Protein AF-A0A742RM87-F1 (afdb_monomer_lite)

pLDDT: mean 97.1, std 2.83, range [83.25, 98.75]

Secondary structure (DSSP, 8-state):
--------EES-EE-TT-EEPSS-BEES-EE-TT-EE-TT-B-

Structure (mmCIF, N/CA/C/O backbone):
data_AF-A0A742RM87-F1
#
_entry.id   AF-A0A742RM87-F1
#
loop_
_atom_site.group_PDB
_atom_site.id
_atom_site.type_symbol
_atom_site.label_atom_id
_atom_site.label_alt_id
_atom_site.label_comp_id
_atom_site.label_asym_id
_atom_site.label_entity_id
_atom_site.label_seq_id
_atom_site.pdbx_PDB_ins_code
_atom_site.Cartn_x
_atom_site.Cartn_y
_atom_site.Cartn_z
_atom_site.occupancy
_atom_site.B_iso_or_equiv
_atom_site.auth_seq_id
_atom_site.auth_comp_id
_atom_site.auth_asym_id
_atom_site.auth_atom_id
_atom_site.pdbx_PDB_model_num
ATOM 1 N N . MET A 1 1 ? 12.837 -8.225 -22.895 1.00 83.25 1 MET A N 1
ATOM 2 C CA . MET A 1 1 ? 12.519 -6.782 -22.809 1.00 83.25 1 MET A CA 1
ATOM 3 C C . MET A 1 1 ? 12.095 -6.500 -21.377 1.00 83.25 1 MET A C 1
ATOM 5 O O . MET A 1 1 ? 11.173 -7.157 -20.911 1.00 83.25 1 MET A O 1
ATOM 9 N N . VAL A 1 2 ? 12.804 -5.631 -20.659 1.00 92.50 2 VAL A N 1
ATOM 10 C CA . VAL A 1 2 ? 12.501 -5.322 -19.250 1.00 92.50 2 VAL A CA 1
ATOM 11 C C . VAL A 1 2 ? 11.340 -4.328 -19.197 1.00 92.50 2 VAL A C 1
ATOM 13 O O . VAL A 1 2 ? 11.330 -3.365 -19.961 1.00 92.50 2 VAL A O 1
ATOM 16 N N . ARG A 1 3 ? 10.359 -4.563 -18.319 1.00 91.94 3 ARG A N 1
ATOM 17 C CA . ARG A 1 3 ? 9.276 -3.613 -18.035 1.00 91.94 3 ARG A CA 1
ATOM 18 C C . ARG A 1 3 ? 9.467 -3.070 -16.627 1.00 91.94 3 ARG A C 1
ATOM 20 O O . ARG A 1 3 ? 9.486 -3.844 -15.679 1.00 91.94 3 ARG A O 1
ATOM 27 N N . ILE A 1 4 ? 9.607 -1.755 -16.519 1.00 93.69 4 ILE A N 1
ATOM 28 C CA . ILE A 1 4 ? 9.751 -1.046 -15.247 1.00 93.69 4 ILE A CA 1
ATOM 29 C C . ILE A 1 4 ? 8.395 -0.436 -14.900 1.00 93.69 4 ILE A C 1
ATOM 31 O O . ILE A 1 4 ? 7.743 0.151 -15.765 1.00 93.69 4 ILE A O 1
ATOM 35 N N . ARG A 1 5 ? 7.968 -0.586 -13.646 1.00 91.50 5 ARG A N 1
ATOM 36 C CA . ARG A 1 5 ? 6.788 0.079 -13.086 1.00 91.50 5 ARG A CA 1
ATOM 37 C C . ARG A 1 5 ? 7.218 0.891 -11.873 1.00 91.50 5 ARG A C 1
ATOM 39 O O . ARG A 1 5 ? 8.125 0.482 -11.156 1.00 91.50 5 ARG A O 1
ATOM 46 N N . GLN A 1 6 ? 6.590 2.046 -11.690 1.00 95.56 6 GLN A N 1
ATOM 47 C CA . GLN A 1 6 ? 6.734 2.820 -10.462 1.00 95.56 6 GLN A CA 1
ATOM 48 C C . GLN A 1 6 ? 5.892 2.174 -9.365 1.00 95.56 6 GLN A C 1
ATOM 50 O O . GLN A 1 6 ? 4.824 1.629 -9.661 1.00 95.56 6 GLN A O 1
ATOM 55 N N . SER A 1 7 ? 6.374 2.243 -8.125 1.00 96.94 7 SER A N 1
ATOM 56 C CA . SER A 1 7 ? 5.583 1.842 -6.966 1.00 96.94 7 SER A CA 1
ATOM 57 C C . SER A 1 7 ? 4.337 2.711 -6.865 1.00 96.94 7 SER A C 1
ATOM 59 O O . SER A 1 7 ? 4.400 3.912 -7.140 1.00 96.94 7 SER A O 1
ATOM 61 N N . ALA A 1 8 ? 3.208 2.111 -6.509 1.00 97.38 8 ALA A N 1
ATOM 62 C CA . ALA A 1 8 ? 1.945 2.824 -6.444 1.00 97.38 8 ALA A CA 1
ATOM 63 C C . ALA A 1 8 ? 0.986 2.177 -5.448 1.00 97.38 8 ALA A C 1
ATOM 65 O O . ALA A 1 8 ? 0.932 0.955 -5.311 1.00 97.38 8 ALA A O 1
ATOM 66 N N . VAL A 1 9 ? 0.169 3.027 -4.835 1.00 97.88 9 VAL A N 1
ATOM 67 C CA . VAL A 1 9 ? -1.072 2.644 -4.165 1.00 97.88 9 VAL A CA 1
ATOM 68 C C . VAL A 1 9 ? -2.197 2.929 -5.155 1.00 97.88 9 VAL A C 1
ATOM 70 O O . VAL A 1 9 ? -2.421 4.085 -5.521 1.00 97.88 9 VAL A O 1
ATOM 73 N N . HIS A 1 10 ? -2.867 1.894 -5.654 1.00 97.69 10 HIS A N 1
ATOM 74 C CA . HIS A 1 10 ? -3.878 2.035 -6.699 1.00 97.69 10 HIS A CA 1
ATOM 75 C C . HIS A 1 10 ? -5.149 1.259 -6.365 1.00 97.69 10 HIS A C 1
ATOM 77 O O . HIS A 1 10 ? -5.110 0.060 -6.107 1.00 97.69 10 HIS A O 1
ATOM 83 N N . ASN A 1 11 ? -6.283 1.964 -6.413 1.00 98.19 11 ASN A N 1
ATOM 84 C CA . ASN A 1 11 ? -7.605 1.416 -6.107 1.00 98.19 11 ASN A CA 1
ATOM 85 C C . ASN A 1 11 ? -7.672 0.737 -4.723 1.00 98.19 11 ASN A C 1
ATOM 87 O O . ASN A 1 11 ? -8.155 -0.382 -4.571 1.00 98.19 11 ASN A O 1
ATOM 91 N N . VAL A 1 12 ? -7.158 1.432 -3.706 1.00 98.19 12 VAL A N 1
ATOM 92 C CA . VAL A 1 12 ? -7.136 0.954 -2.320 1.00 98.19 12 VAL A CA 1
ATOM 93 C C . VAL A 1 12 ? -8.137 1.749 -1.497 1.00 98.19 12 VAL A C 1
ATOM 95 O O . V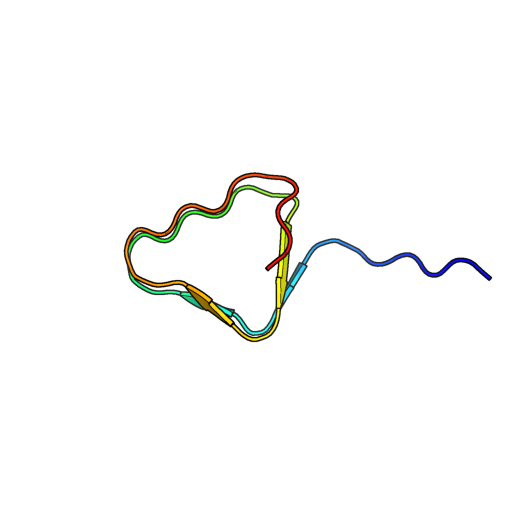AL A 1 12 ? -8.118 2.978 -1.507 1.00 98.19 12 VAL A O 1
ATOM 98 N N . THR A 1 13 ? -9.007 1.051 -0.769 1.00 98.50 13 THR A N 1
ATOM 99 C CA . THR A 1 13 ? -9.889 1.679 0.225 1.00 98.50 13 THR A CA 1
ATOM 100 C C . THR A 1 13 ? -9.269 1.553 1.609 1.00 98.50 13 THR A C 1
ATOM 102 O O . THR A 1 13 ? -8.946 0.445 2.032 1.00 98.50 13 THR A O 1
ATOM 105 N N . CYS A 1 14 ? -9.154 2.657 2.340 1.00 98.50 14 CYS A N 1
ATOM 106 C CA . CYS A 1 14 ? -8.618 2.662 3.699 1.00 98.50 14 CYS A CA 1
ATOM 107 C C . CYS A 1 14 ? -9.733 2.836 4.735 1.00 98.50 14 CYS A C 1
ATOM 109 O O . CYS A 1 14 ? -10.681 3.592 4.515 1.00 98.50 14 CYS A O 1
ATOM 111 N N . GLY A 1 15 ? -9.610 2.122 5.852 1.00 98.44 15 GLY A N 1
ATOM 112 C CA . GLY A 1 15 ? -10.295 2.434 7.100 1.00 98.44 15 GLY A CA 1
ATOM 113 C C . GLY A 1 15 ? -9.666 3.635 7.810 1.00 98.44 15 GLY A C 1
ATOM 114 O O . GLY A 1 15 ? -8.789 4.316 7.272 1.00 98.44 15 GLY A O 1
ATOM 115 N N . GLU A 1 16 ? -10.105 3.886 9.036 1.00 98.56 16 GLU A N 1
ATOM 116 C CA . GLU A 1 16 ? -9.607 4.999 9.845 1.00 98.56 16 GLU A CA 1
ATOM 117 C C . GLU A 1 16 ? -8.168 4.745 10.326 1.00 98.56 16 GLU A C 1
ATOM 119 O O . GLU A 1 16 ? -7.790 3.615 10.641 1.00 98.56 16 GLU A O 1
ATOM 124 N N . ASN A 1 17 ? -7.359 5.805 10.423 1.00 98.62 17 ASN A N 1
ATOM 125 C CA . ASN A 1 17 ? -5.979 5.767 10.938 1.00 98.62 17 ASN A CA 1
ATOM 126 C C . ASN A 1 17 ? -5.035 4.773 10.230 1.00 98.62 17 ASN A C 1
ATOM 128 O O . ASN A 1 17 ? -4.119 4.232 10.853 1.00 98.62 17 ASN A O 1
ATOM 132 N N . VAL A 1 18 ? -5.235 4.525 8.933 1.00 98.69 18 VAL A N 1
ATOM 133 C CA . VAL A 1 18 ? -4.276 3.755 8.130 1.00 98.69 18 VAL A CA 1
ATOM 134 C C . VAL A 1 18 ? -3.008 4.576 7.902 1.00 98.69 18 VAL A C 1
ATOM 136 O O . VAL A 1 18 ? -3.075 5.741 7.510 1.00 98.69 18 VAL A O 1
ATOM 139 N N . VAL A 1 19 ? -1.847 3.953 8.102 1.00 98.62 19 VAL A N 1
ATOM 140 C CA . VAL A 1 19 ? -0.543 4.572 7.842 1.00 98.62 19 VAL A CA 1
ATOM 141 C C . VAL A 1 19 ? 0.230 3.735 6.834 1.00 98.62 19 VAL A C 1
ATOM 143 O O . VAL A 1 19 ? 0.456 2.545 7.045 1.00 98.62 19 VAL A O 1
ATOM 146 N N . ILE A 1 20 ? 0.656 4.370 5.745 1.00 98.31 20 ILE A N 1
ATOM 147 C CA . ILE A 1 20 ? 1.439 3.750 4.675 1.00 98.31 20 ILE A CA 1
ATOM 148 C C . ILE A 1 20 ? 2.752 4.521 4.539 1.00 98.31 20 ILE A C 1
ATOM 150 O O . ILE A 1 20 ? 2.742 5.737 4.352 1.00 98.31 20 ILE A O 1
ATOM 154 N N . TYR A 1 21 ? 3.875 3.811 4.620 1.00 98.19 21 TYR A N 1
ATOM 155 C CA . TYR A 1 21 ? 5.206 4.362 4.376 1.00 98.19 21 TYR A CA 1
ATOM 156 C C . TYR A 1 21 ? 5.717 3.931 3.009 1.00 98.19 21 TYR A C 1
ATOM 158 O O . TYR A 1 21 ? 5.850 2.743 2.746 1.00 98.19 21 TYR A O 1
ATOM 166 N N . GLU A 1 22 ? 6.043 4.895 2.153 1.00 96.94 22 GLU A N 1
ATOM 167 C CA . GLU A 1 22 ? 6.585 4.631 0.819 1.00 96.94 22 GLU A CA 1
ATOM 168 C C . GLU A 1 22 ? 8.049 4.133 0.846 1.00 96.94 22 GLU A C 1
ATOM 170 O O . GLU A 1 22 ? 8.795 4.459 1.775 1.00 96.94 22 GLU A O 1
ATOM 175 N N . PRO A 1 23 ? 8.499 3.390 -0.190 1.00 97.25 23 PRO A N 1
ATOM 176 C CA . PRO A 1 23 ? 7.729 2.952 -1.364 1.00 97.25 23 PRO A CA 1
ATOM 177 C C . PRO A 1 23 ? 6.920 1.674 -1.092 1.00 97.25 23 PRO A C 1
ATOM 179 O O . PRO A 1 23 ? 7.420 0.774 -0.429 1.00 97.25 23 PRO A O 1
ATOM 182 N N . VAL A 1 24 ? 5.706 1.555 -1.639 1.00 98.38 24 VAL A N 1
ATOM 183 C CA . VAL A 1 24 ? 4.854 0.348 -1.527 1.00 98.38 24 VAL A CA 1
ATOM 184 C C . VAL A 1 24 ? 4.111 0.050 -2.828 1.00 98.38 24 VAL A C 1
ATOM 186 O O . VAL A 1 24 ? 3.873 0.947 -3.639 1.00 98.38 24 VAL A O 1
ATOM 189 N N . ASN A 1 25 ? 3.715 -1.208 -2.994 1.00 98.25 25 ASN A N 1
ATOM 190 C CA . ASN A 1 25 ? 2.917 -1.702 -4.112 1.00 98.25 25 ASN A CA 1
ATOM 191 C C . ASN A 1 25 ? 1.587 -2.239 -3.566 1.00 98.25 25 ASN A C 1
ATOM 193 O O . ASN A 1 25 ? 1.545 -3.364 -3.089 1.00 98.25 25 ASN A O 1
ATOM 197 N N . ILE A 1 26 ? 0.516 -1.445 -3.571 1.00 98.31 26 ILE A N 1
ATOM 198 C CA . ILE A 1 26 ? -0.770 -1.865 -2.987 1.00 98.31 26 ILE A CA 1
ATOM 199 C C . ILE A 1 26 ? -1.864 -1.723 -4.037 1.00 98.31 26 ILE A C 1
ATOM 201 O O . ILE A 1 26 ? -2.087 -0.615 -4.536 1.00 98.31 26 ILE A O 1
ATOM 205 N 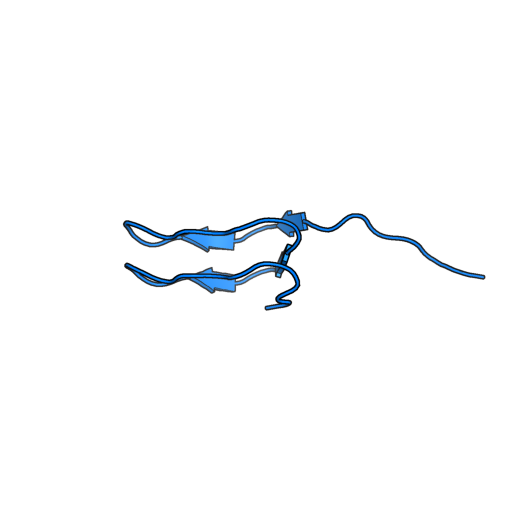N . TYR A 1 27 ? -2.542 -2.823 -4.364 1.00 98.00 27 TYR A N 1
ATOM 206 C CA . TYR A 1 27 ? -3.472 -2.872 -5.491 1.00 98.00 27 TYR A CA 1
ATOM 207 C C . TYR A 1 27 ? -4.807 -3.524 -5.124 1.00 98.00 27 TYR A C 1
ATOM 209 O O . TYR A 1 27 ? -4.842 -4.583 -4.509 1.00 98.00 27 TYR A O 1
ATOM 217 N N . ASP A 1 28 ? -5.910 -2.908 -5.558 1.00 98.25 28 ASP A N 1
ATOM 218 C CA . ASP A 1 28 ? -7.246 -3.525 -5.604 1.00 98.25 28 ASP A CA 1
ATOM 219 C C . ASP A 1 28 ? -7.704 -4.181 -4.281 1.00 98.25 28 ASP A C 1
ATOM 221 O O . ASP A 1 28 ? -8.297 -5.264 -4.269 1.00 98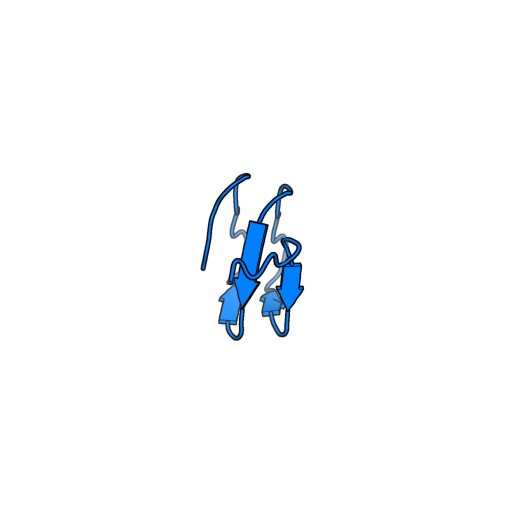.25 28 ASP A O 1
ATOM 225 N N . CYS A 1 29 ? -7.441 -3.523 -3.146 1.00 98.00 29 CYS A N 1
ATOM 226 C CA . CYS A 1 29 ? -7.703 -4.082 -1.818 1.00 98.00 29 CYS A CA 1
ATOM 227 C C . CYS A 1 29 ? -8.341 -3.083 -0.834 1.00 98.00 29 CYS A C 1
ATOM 229 O O . CYS A 1 29 ? -8.497 -1.887 -1.102 1.00 98.00 29 CYS A O 1
ATOM 231 N N . ARG A 1 30 ? -8.740 -3.592 0.341 1.00 98.50 30 ARG A N 1
ATOM 232 C CA . ARG A 1 30 ? -9.214 -2.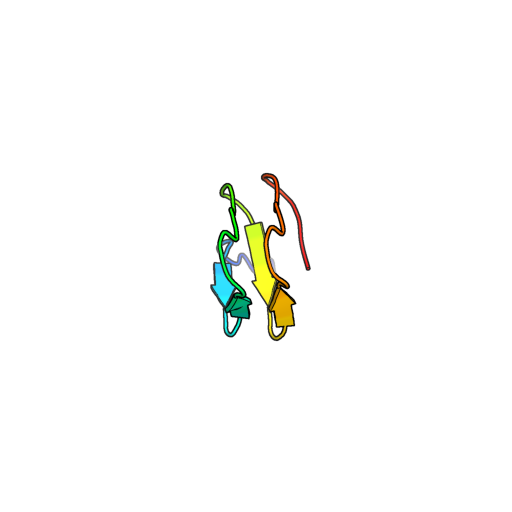783 1.471 1.00 98.50 30 ARG A CA 1
ATOM 233 C C . ARG A 1 30 ? -8.294 -2.972 2.673 1.00 98.50 30 ARG A C 1
ATOM 235 O O . ARG A 1 30 ? -8.171 -4.085 3.177 1.00 98.50 30 ARG A O 1
ATOM 242 N N . LEU A 1 31 ? -7.731 -1.876 3.174 1.00 98.56 31 LEU A N 1
ATOM 243 C CA . LEU A 1 31 ? -7.019 -1.830 4.451 1.00 98.56 31 LEU A CA 1
ATOM 244 C C . LEU A 1 31 ? -8.016 -1.482 5.564 1.00 98.56 31 LEU A C 1
ATOM 246 O O . LEU A 1 31 ? -8.773 -0.521 5.439 1.00 98.56 31 LEU A O 1
ATOM 250 N N . GLY A 1 32 ? -8.060 -2.293 6.623 1.00 98.75 32 GLY A N 1
ATOM 251 C CA . GLY A 1 32 ? -8.925 -2.061 7.786 1.00 98.75 32 GLY A CA 1
ATOM 252 C C . GLY A 1 32 ? -8.442 -0.919 8.686 1.00 98.75 32 GLY A C 1
ATOM 253 O O . GLY A 1 32 ? -7.382 -0.340 8.453 1.00 98.75 32 GLY A O 1
ATOM 254 N N . ASP A 1 33 ? -9.212 -0.613 9.730 1.00 98.75 33 ASP A N 1
ATOM 255 C CA . ASP A 1 33 ? -8.862 0.443 10.687 1.00 98.75 33 ASP A CA 1
ATOM 256 C C . ASP A 1 33 ? -7.536 0.133 11.401 1.00 98.75 33 ASP A C 1
ATOM 258 O O . ASP A 1 33 ? -7.276 -1.007 11.793 1.00 98.75 33 ASP A O 1
ATOM 262 N N . ASN A 1 34 ? -6.716 1.164 11.614 1.00 98.62 34 ASN A N 1
ATOM 263 C CA . ASN A 1 34 ? -5.416 1.108 12.296 1.00 98.62 34 ASN A CA 1
ATOM 264 C C . ASN A 1 34 ? -4.375 0.178 11.636 1.00 98.62 34 ASN A C 1
ATOM 266 O O . ASN A 1 34 ? -3.422 -0.253 12.290 1.00 98.62 34 ASN A O 1
ATOM 270 N N . VAL A 1 35 ? -4.534 -0.147 10.347 1.00 98.50 35 VAL A N 1
ATOM 271 C CA . VAL A 1 35 ? -3.522 -0.897 9.593 1.00 98.50 35 VAL A CA 1
ATOM 272 C C . VAL A 1 35 ? -2.287 -0.032 9.350 1.00 98.50 35 VAL A C 1
ATOM 274 O O . VAL A 1 35 ? -2.371 1.119 8.924 1.00 98.50 35 VAL A O 1
ATOM 277 N N . PHE A 1 36 ? -1.122 -0.632 9.569 1.00 98.44 36 PHE A N 1
ATOM 278 C CA . PHE A 1 36 ? 0.179 -0.064 9.250 1.00 98.44 36 PHE A CA 1
ATOM 279 C C . PHE A 1 36 ? 0.827 -0.868 8.119 1.00 98.44 36 PHE A C 1
ATOM 281 O O . PHE A 1 36 ? 0.954 -2.090 8.226 1.00 98.44 36 PHE A O 1
ATOM 288 N N . VAL A 1 37 ? 1.268 -0.184 7.062 1.00 98.38 37 VAL A N 1
ATOM 289 C CA . VAL A 1 37 ? 2.052 -0.772 5.969 1.00 98.38 37 VAL A CA 1
ATOM 290 C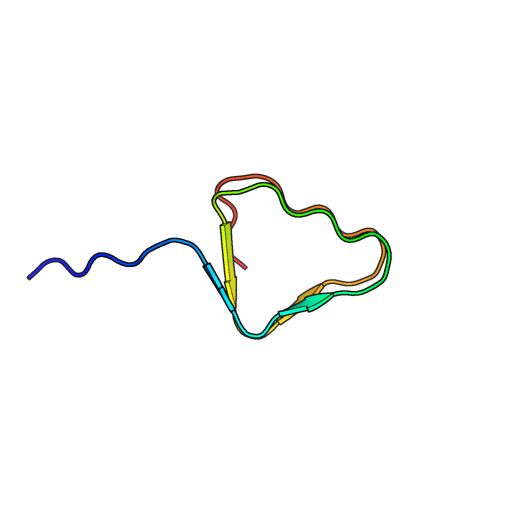 C . VAL A 1 37 ? 3.425 -0.110 5.928 1.00 98.38 37 VAL A C 1
ATOM 292 O O . VAL A 1 37 ? 3.550 1.093 5.688 1.00 98.38 37 VAL A O 1
ATOM 295 N N . GLY A 1 38 ? 4.455 -0.911 6.196 1.00 98.44 38 GLY A N 1
ATOM 296 C CA . GLY A 1 38 ? 5.849 -0.482 6.134 1.00 98.44 38 GLY A CA 1
ATOM 297 C C . GLY A 1 38 ? 6.377 -0.377 4.697 1.00 98.44 38 GLY A C 1
ATOM 298 O O . GLY A 1 38 ? 5.746 -0.884 3.767 1.00 98.44 38 GLY A O 1
ATOM 299 N N . PRO A 1 39 ? 7.553 0.242 4.508 1.00 98.06 39 PRO A N 1
ATOM 300 C CA . PRO A 1 39 ? 8.158 0.386 3.192 1.00 98.06 39 PRO A CA 1
ATOM 301 C C . PRO A 1 39 ? 8.534 -0.973 2.591 1.00 98.06 39 PRO A C 1
ATOM 303 O O . PRO A 1 39 ? 8.855 -1.926 3.301 1.00 98.06 39 PRO A O 1
ATOM 306 N N . PHE A 1 40 ? 8.543 -1.023 1.263 1.00 97.31 40 PHE A N 1
ATOM 307 C CA . PHE A 1 40 ? 8.854 -2.172 0.409 1.00 97.31 40 PHE A CA 1
ATOM 3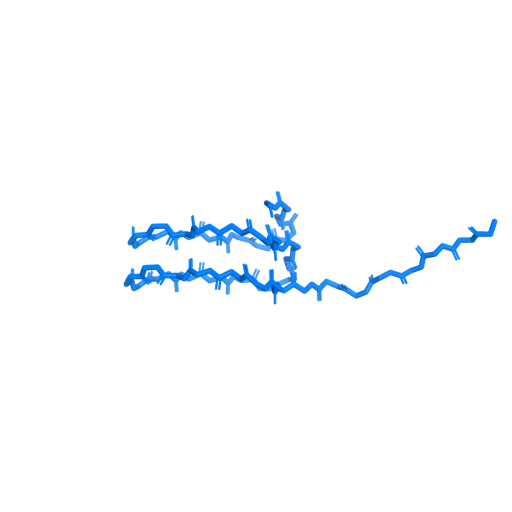08 C C . PHE A 1 40 ? 7.878 -3.356 0.514 1.00 97.31 40 PHE A C 1
ATOM 310 O O . PHE A 1 40 ? 8.208 -4.461 0.086 1.00 97.31 40 PHE A O 1
ATOM 317 N N . VAL A 1 41 ? 6.678 -3.135 1.057 1.00 97.62 41 VAL A N 1
ATOM 318 C CA . VAL A 1 41 ? 5.605 -4.138 1.116 1.00 97.62 41 VAL A CA 1
ATOM 319 C C . VAL A 1 41 ? 4.775 -4.129 -0.177 1.00 97.62 41 VAL A C 1
ATOM 321 O O . VAL A 1 41 ? 4.496 -3.066 -0.741 1.00 97.62 41 VAL A O 1
ATOM 324 N N . GLU A 1 42 ? 4.369 -5.324 -0.622 1.00 97.12 42 GLU A N 1
ATOM 325 C CA . GLU A 1 42 ? 3.439 -5.546 -1.735 1.00 97.12 42 GLU A CA 1
ATOM 326 C C . GLU A 1 42 ? 2.193 -6.306 -1.248 1.00 97.12 42 GLU A C 1
ATOM 328 O O . GLU A 1 42 ? 2.339 -7.355 -0.614 1.00 97.12 42 GLU A O 1
ATOM 333 N N . ILE A 1 43 ? 0.997 -5.750 -1.488 1.00 93.81 43 ILE A N 1
ATOM 334 C CA . ILE A 1 43 ? -0.313 -6.277 -1.045 1.00 93.81 43 ILE A CA 1
ATOM 335 C C . ILE A 1 43 ? -1.322 -6.217 -2.189 1.00 93.81 43 ILE A C 1
ATOM 337 O O . ILE A 1 43 ? -1.466 -5.128 -2.795 1.00 93.81 43 ILE A O 1
#

Radius of gyration: 11.34 Å; chains: 1; bounding box: 23×12×35 Å

Foldseek 3Di:
DDDDDAQDAECEAEEACEAEDDDEHHDDYYHYHNHYHYYPYYD

InterPro domains:
  IPR011004 Trimeric LpxA-like superfamily [SSF51161] (3-43)

Organism: Salmonella enterica (NCBI:txid28901)

Sequence (43 aa):
MVRIRQSAVHNVTCGENVVIYEPVNIYDCRLGDNVFVGPFVEI